Protein AF-A0A3M3ANR2-F1 (afdb_monomer_lite)

Sequence (64 aa):
TLLLHGSHDPEADQEEVSAWRQWLCGDCRQQVMAGDHFYLTQRPRAFAAQVLNFIEQSISPFHP

pLDDT: mean 91.59, std 12.79, range [44.38, 98.0]

Secondary structure (DSSP, 8-state):
-EEEEETT-SSS-HHHHHGGGGG--S--EEEEESSSTTHHHHSHHHHHHHHHHHHHHHH-S---

Foldseek 3Di:
DEFEAEPAEPPQDPVNSVVCVVVDPDDYHYDYAHDYRVSCVVCVPVVVVVVVVVVVVVPDPDDD

Radius of gyration: 12.72 Å; chains: 1; bounding box: 34×24×25 Å

Organism: Pseudomonas syringae pv. maculicola (NCBI:txid59511)

InterPro domains:
  IPR029058 Alpha/Beta hydrolase fold [G3DSA:3.40.50.1820] (1-60)
  IPR029058 Alpha/Beta hydrolase fold [SSF53474] (1-55)

Structure (mmCIF, N/CA/C/O backbone):
data_AF-A0A3M3ANR2-F1
#
_entry.id   AF-A0A3M3ANR2-F1
#
loop_
_atom_site.group_PDB
_atom_site.id
_atom_site.type_symbol
_atom_site.label_atom_id
_atom_site.label_alt_id
_atom_site.label_comp_id
_atom_site.label_asym_id
_atom_site.label_entity_id
_atom_site.label_seq_id
_atom_site.pdbx_PDB_ins_code
_atom_site.Cartn_x
_atom_site.Cartn_y
_atom_site.Cartn_z
_atom_site.occupancy
_atom_site.B_iso_or_equiv
_atom_site.auth_seq_id
_atom_site.auth_comp_id
_atom_site.auth_asym_id
_atom_site.auth_atom_id
_atom_site.pdbx_PDB_model_num
ATOM 1 N N . THR A 1 1 ? -8.363 -1.327 7.812 1.00 94.00 1 THR A N 1
ATOM 2 C CA . THR A 1 1 ? -6.956 -1.397 7.358 1.00 94.00 1 THR A CA 1
ATOM 3 C C . THR A 1 1 ? -6.864 -1.902 5.932 1.00 94.00 1 THR A C 1
ATOM 5 O O . THR A 1 1 ? -7.646 -2.771 5.559 1.00 94.00 1 THR A O 1
ATOM 8 N N . LEU A 1 2 ? -5.929 -1.365 5.143 1.00 96.12 2 LEU A N 1
ATOM 9 C CA . LEU A 1 2 ? -5.583 -1.867 3.810 1.00 96.12 2 LEU A CA 1
ATOM 10 C C . LEU A 1 2 ? -4.232 -2.587 3.869 1.00 96.12 2 LEU A C 1
ATOM 12 O O . LEU A 1 2 ? -3.244 -1.996 4.296 1.00 96.12 2 LEU A O 1
ATOM 16 N N . LEU A 1 3 ? -4.205 -3.839 3.427 1.00 97.25 3 LEU A N 1
ATOM 17 C CA . LEU A 1 3 ? -3.004 -4.641 3.227 1.00 97.25 3 LEU A CA 1
ATOM 18 C C . LEU A 1 3 ? -2.670 -4.688 1.734 1.00 97.25 3 LEU A C 1
ATOM 20 O O . LEU A 1 3 ? -3.552 -4.944 0.911 1.00 97.25 3 LEU A O 1
ATOM 24 N N . LEU A 1 4 ? -1.408 -4.445 1.388 1.00 97.19 4 LEU A N 1
ATOM 25 C CA . LEU A 1 4 ? -0.914 -4.419 0.012 1.00 97.19 4 LEU A CA 1
ATOM 26 C C . LEU A 1 4 ? 0.275 -5.365 -0.132 1.00 97.19 4 LEU A C 1
ATOM 28 O O . LEU A 1 4 ? 1.132 -5.402 0.746 1.00 97.19 4 LEU A O 1
ATOM 32 N N . HIS A 1 5 ? 0.336 -6.086 -1.247 1.00 98.00 5 HIS A N 1
ATOM 33 C CA . HIS A 1 5 ? 1.489 -6.912 -1.611 1.00 98.00 5 HIS A CA 1
ATOM 34 C C . HIS A 1 5 ? 1.720 -6.901 -3.122 1.00 98.00 5 HIS A C 1
ATOM 36 O O . HIS A 1 5 ? 0.797 -6.629 -3.897 1.00 98.00 5 HIS A O 1
ATOM 42 N N . GLY A 1 6 ? 2.947 -7.203 -3.543 1.00 97.69 6 GLY A N 1
ATOM 43 C CA . GLY A 1 6 ? 3.279 -7.372 -4.953 1.00 97.69 6 GLY A CA 1
ATOM 44 C C . GLY A 1 6 ? 2.746 -8.696 -5.508 1.00 97.69 6 GLY A C 1
ATOM 45 O O . GLY A 1 6 ? 2.669 -9.706 -4.814 1.00 97.69 6 GLY A O 1
ATOM 46 N N . SER A 1 7 ? 2.390 -8.708 -6.790 1.00 97.31 7 SER A N 1
ATOM 47 C CA . SER A 1 7 ? 1.996 -9.915 -7.536 1.00 97.31 7 SER A CA 1
ATOM 48 C C . SER A 1 7 ? 3.110 -10.964 -7.650 1.00 97.31 7 SER A C 1
ATOM 50 O O . SER A 1 7 ? 2.821 -12.131 -7.880 1.00 97.31 7 SER A O 1
ATOM 52 N N . HIS A 1 8 ? 4.367 -10.529 -7.541 1.00 97.00 8 HIS A N 1
ATOM 53 C CA . HIS A 1 8 ? 5.572 -11.347 -7.665 1.00 97.00 8 HIS A CA 1
ATOM 54 C C . HIS A 1 8 ? 6.573 -10.954 -6.568 1.00 97.00 8 HIS A C 1
ATOM 56 O O . HIS A 1 8 ? 7.756 -10.771 -6.842 1.00 97.00 8 HIS A O 1
ATOM 62 N N . ASP A 1 9 ? 6.075 -10.727 -5.352 1.00 96.75 9 ASP A N 1
ATOM 63 C CA . ASP A 1 9 ? 6.883 -10.398 -4.178 1.00 96.75 9 ASP A CA 1
ATOM 64 C C . ASP A 1 9 ? 7.154 -11.677 -3.365 1.00 96.75 9 ASP A C 1
ATOM 66 O O . ASP A 1 9 ? 6.255 -12.136 -2.661 1.00 96.75 9 ASP A O 1
ATOM 70 N N . PRO A 1 10 ? 8.342 -12.297 -3.488 1.00 94.19 10 PRO A N 1
ATOM 71 C CA . PRO A 1 10 ? 8.695 -13.478 -2.705 1.00 94.19 10 PRO A CA 1
ATOM 72 C C . PRO A 1 10 ? 9.090 -13.144 -1.259 1.00 94.19 10 PRO A C 1
ATOM 74 O O . PRO A 1 10 ? 9.291 -14.068 -0.479 1.00 94.19 10 PRO A O 1
ATOM 77 N N . GLU A 1 11 ? 9.277 -11.864 -0.917 1.00 95.81 11 GLU A N 1
ATOM 78 C CA . GLU A 1 11 ? 9.665 -11.430 0.433 1.00 95.81 11 GLU A CA 1
ATOM 79 C C . GLU A 1 11 ? 8.449 -11.170 1.333 1.00 95.81 11 GLU A C 1
ATOM 81 O O . GLU A 1 11 ? 8.581 -11.158 2.556 1.00 95.81 11 GLU A O 1
ATOM 86 N N . ALA A 1 12 ? 7.287 -10.919 0.727 1.00 95.00 12 ALA A N 1
ATOM 87 C CA . ALA A 1 12 ? 6.013 -10.742 1.408 1.00 95.00 12 ALA A CA 1
ATOM 88 C C . ALA A 1 12 ? 4.880 -11.258 0.512 1.00 95.00 12 ALA A C 1
ATOM 90 O O . ALA A 1 12 ? 4.188 -10.488 -0.169 1.00 95.00 12 ALA A O 1
ATOM 91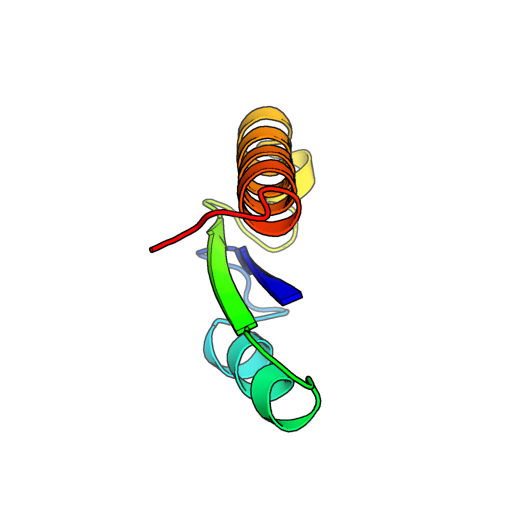 N N . ASP A 1 13 ? 4.711 -12.578 0.486 1.00 94.44 13 ASP A N 1
ATOM 92 C CA . ASP A 1 13 ? 3.743 -13.205 -0.407 1.00 94.44 13 ASP A CA 1
ATOM 93 C C . ASP A 1 13 ? 2.281 -12.994 0.045 1.00 94.44 13 ASP A C 1
ATOM 95 O O . ASP A 1 13 ? 1.966 -12.394 1.080 1.00 94.44 13 ASP A O 1
ATOM 99 N N . GLN A 1 14 ? 1.339 -13.476 -0.769 1.00 95.88 14 GLN A N 1
ATOM 100 C CA . GLN A 1 14 ? -0.086 -13.327 -0.485 1.00 95.88 14 GLN A CA 1
ATOM 101 C C . GLN A 1 14 ? -0.496 -13.951 0.860 1.00 95.88 14 GLN A C 1
ATOM 103 O O . GLN A 1 14 ? -1.361 -13.390 1.542 1.00 95.88 14 GLN A O 1
ATOM 108 N N . GLU A 1 15 ? 0.044 -15.113 1.224 1.00 96.69 15 GLU A N 1
ATOM 109 C CA . GLU A 1 15 ? -0.322 -15.836 2.443 1.00 96.69 15 GLU A CA 1
ATOM 110 C C . GLU A 1 15 ? 0.245 -15.132 3.673 1.00 96.69 15 GLU A C 1
ATOM 112 O O . GLU A 1 15 ? -0.494 -14.876 4.630 1.00 96.69 15 GLU A O 1
ATOM 117 N N . GLU A 1 16 ? 1.510 -14.720 3.611 1.00 96.69 16 GLU A N 1
ATOM 118 C CA . GLU A 1 16 ? 2.176 -13.968 4.673 1.00 96.69 16 GLU A CA 1
ATOM 119 C C . GLU A 1 16 ? 1.472 -12.639 4.945 1.00 96.69 16 GLU A C 1
ATOM 121 O O . GLU A 1 16 ? 1.163 -12.319 6.095 1.00 96.69 16 GLU A O 1
ATOM 126 N N . VAL A 1 17 ? 1.117 -11.888 3.897 1.00 97.38 17 VAL A N 1
ATOM 127 C CA . VAL A 1 17 ? 0.339 -10.652 4.052 1.00 97.38 17 VAL A CA 1
ATOM 128 C C . VAL A 1 17 ? -1.061 -10.949 4.597 1.00 97.38 17 VAL A C 1
ATOM 130 O O . VAL A 1 17 ? -1.545 -10.229 5.471 1.00 97.38 17 VAL A O 1
ATOM 133 N N . SER A 1 18 ? -1.710 -12.037 4.168 1.00 96.62 18 SER A N 1
ATOM 134 C CA . SER A 1 18 ? -3.023 -12.436 4.703 1.00 96.62 18 SER A CA 1
ATOM 135 C C . SER A 1 18 ? -2.972 -12.762 6.199 1.00 96.62 18 SER A C 1
ATOM 137 O O . SER A 1 18 ? -3.938 -12.484 6.917 1.00 96.62 18 SER A O 1
ATOM 139 N N . ALA A 1 19 ? -1.854 -13.302 6.693 1.00 96.75 19 ALA A N 1
ATOM 140 C CA . ALA A 1 19 ? -1.673 -13.671 8.095 1.00 96.75 19 ALA A CA 1
ATOM 141 C C . ALA A 1 19 ? -1.737 -12.471 9.057 1.00 96.75 19 ALA A C 1
ATOM 143 O O . ALA A 1 19 ? -2.017 -12.656 10.243 1.00 96.75 19 ALA A O 1
ATOM 144 N N . TRP A 1 20 ? -1.567 -11.236 8.572 1.00 96.38 20 TRP A N 1
ATOM 145 C CA . TRP A 1 20 ? -1.730 -10.028 9.387 1.00 96.38 20 TRP A CA 1
ATOM 146 C C . TRP A 1 20 ? -3.160 -9.827 9.886 1.00 96.38 20 TRP A C 1
ATOM 148 O O . TRP A 1 20 ? -3.354 -9.212 10.931 1.00 96.38 20 TRP A O 1
ATOM 158 N N . ARG A 1 21 ? -4.168 -10.380 9.196 1.00 95.50 21 ARG A N 1
ATOM 159 C CA . ARG A 1 21 ? -5.587 -10.217 9.558 1.00 95.50 21 ARG A CA 1
ATOM 160 C C . ARG A 1 21 ? -5.888 -10.605 11.006 1.00 95.50 21 ARG A C 1
ATOM 162 O O . ARG A 1 21 ? -6.733 -9.969 11.620 1.00 95.50 21 ARG A O 1
ATOM 169 N N . GLN A 1 22 ? -5.186 -11.595 11.564 1.00 95.38 22 GLN A N 1
ATOM 170 C CA . GLN A 1 22 ? -5.394 -12.039 12.950 1.00 95.38 22 GLN A CA 1
ATOM 171 C C . GLN A 1 22 ? -4.996 -10.985 14.004 1.00 95.38 22 GLN A C 1
ATOM 173 O O . GLN A 1 22 ? -5.459 -11.052 15.137 1.00 95.38 22 GLN A O 1
ATOM 178 N N . TRP A 1 23 ? -4.141 -10.024 13.638 1.00 95.56 23 TRP A N 1
ATOM 179 C CA . TRP A 1 23 ? -3.628 -8.975 14.526 1.00 95.56 23 TRP A CA 1
ATOM 180 C C . TRP A 1 23 ? -4.354 -7.637 14.352 1.00 95.56 23 TRP A C 1
ATOM 182 O O . TRP A 1 23 ? -4.117 -6.699 15.112 1.00 95.56 23 TRP A O 1
ATOM 192 N N . LEU A 1 24 ? -5.207 -7.519 13.333 1.00 93.56 24 LEU A N 1
ATOM 193 C CA . LEU A 1 24 ? -5.890 -6.279 12.988 1.00 93.56 24 LEU A CA 1
ATOM 194 C C . LEU A 1 2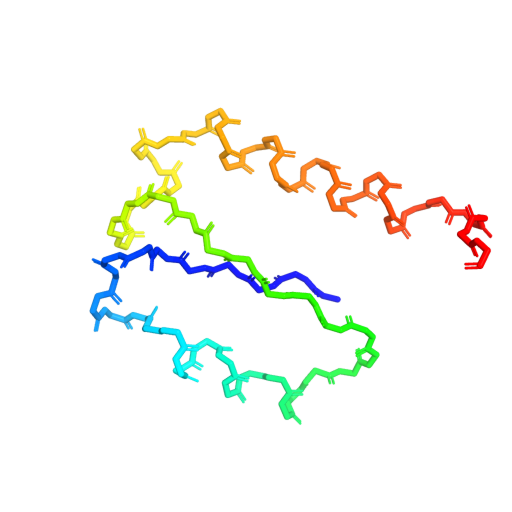4 ? -7.307 -6.275 13.563 1.00 93.56 24 LEU A C 1
ATOM 196 O O . LEU A 1 24 ? -8.059 -7.232 13.408 1.00 93.56 24 LEU A O 1
ATOM 200 N N . CYS A 1 25 ? -7.691 -5.162 14.185 1.00 88.38 25 CYS A N 1
ATOM 201 C CA . CYS A 1 25 ? -9.062 -4.934 14.632 1.00 88.38 25 CYS A CA 1
ATOM 202 C C . CYS A 1 25 ? -9.878 -4.228 13.537 1.00 88.38 25 CYS A C 1
ATOM 204 O O . CYS A 1 25 ? -9.407 -3.258 12.938 1.00 88.38 25 CYS A O 1
ATOM 206 N N . GLY A 1 26 ? -11.124 -4.662 13.333 1.00 85.94 26 GLY A N 1
ATOM 207 C CA . GLY A 1 26 ? -12.057 -4.058 12.375 1.00 85.94 26 GLY A CA 1
ATOM 208 C C . GLY A 1 26 ? -11.857 -4.520 10.928 1.00 85.94 26 GLY A C 1
ATOM 209 O O . GLY A 1 26 ? -11.188 -5.518 10.661 1.00 85.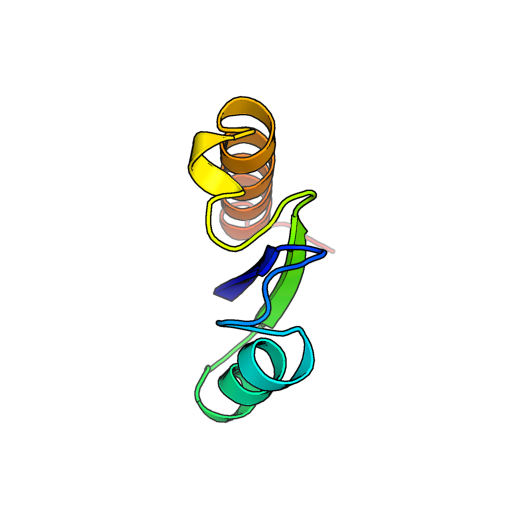94 26 GLY A O 1
ATOM 210 N N . ASP A 1 27 ? -12.459 -3.791 9.986 1.00 88.38 27 ASP A N 1
ATOM 211 C CA . ASP A 1 27 ? -12.462 -4.181 8.576 1.00 88.38 27 ASP A CA 1
ATOM 212 C C . ASP A 1 27 ? -11.056 -4.182 7.974 1.00 88.38 27 ASP A C 1
ATOM 214 O O . ASP A 1 27 ? -10.333 -3.177 7.985 1.00 88.38 27 ASP A O 1
ATOM 218 N N . CYS A 1 28 ? -10.687 -5.315 7.382 1.00 92.88 28 CYS A N 1
ATOM 219 C CA . CYS A 1 28 ? -9.432 -5.494 6.672 1.00 92.88 28 CYS A CA 1
ATOM 220 C C . CYS A 1 28 ? -9.697 -5.782 5.195 1.00 92.88 28 CYS A C 1
ATOM 222 O O . CYS A 1 28 ? -10.418 -6.715 4.847 1.00 92.88 28 CYS A O 1
ATOM 224 N N . ARG A 1 29 ? -9.065 -5.003 4.317 1.00 94.69 29 ARG A N 1
ATOM 225 C CA . ARG A 1 29 ? -9.071 -5.212 2.866 1.00 94.69 29 ARG A CA 1
ATOM 226 C C . ARG A 1 29 ? -7.662 -5.561 2.423 1.00 94.69 29 ARG A C 1
ATOM 228 O O . ARG A 1 29 ? -6.708 -4.976 2.923 1.00 94.69 29 ARG A O 1
ATOM 235 N N . GLN A 1 30 ? -7.534 -6.489 1.489 1.00 96.00 30 GLN A N 1
ATOM 236 C CA . GLN A 1 30 ? -6.251 -6.877 0.915 1.00 96.00 30 GLN A CA 1
ATOM 237 C C . GLN A 1 30 ? -6.298 -6.666 -0.591 1.00 96.00 30 GLN A C 1
ATOM 239 O O . GLN A 1 30 ? -7.279 -7.053 -1.228 1.00 96.00 30 GLN A O 1
ATOM 244 N N . GLN A 1 31 ? -5.260 -6.050 -1.150 1.00 97.06 31 GLN A N 1
ATOM 245 C CA . GLN A 1 31 ? -5.133 -5.858 -2.588 1.00 97.06 31 GLN A CA 1
ATOM 246 C C . GLN A 1 31 ? -3.739 -6.217 -3.090 1.00 97.06 31 GLN A C 1
ATOM 248 O O . GLN A 1 31 ? -2.731 -5.963 -2.433 1.00 97.06 31 GLN A O 1
ATOM 253 N N . VAL A 1 32 ? -3.716 -6.783 -4.294 1.00 97.62 32 VAL A N 1
ATOM 254 C CA . VAL A 1 32 ? -2.491 -7.100 -5.020 1.00 97.62 32 VAL A CA 1
ATOM 255 C C . VAL A 1 32 ? -2.106 -5.939 -5.932 1.00 97.62 32 VAL A C 1
ATOM 257 O O . VAL A 1 32 ? -2.930 -5.392 -6.669 1.00 97.62 32 VAL A O 1
ATOM 260 N N . MET A 1 33 ? -0.831 -5.578 -5.897 1.00 97.75 33 MET A N 1
ATOM 261 C CA . MET A 1 33 ? -0.209 -4.583 -6.756 1.00 97.75 33 MET A CA 1
ATOM 262 C C . MET A 1 33 ? 0.655 -5.290 -7.796 1.00 97.75 33 MET A C 1
ATOM 264 O O . MET A 1 33 ? 1.409 -6.204 -7.482 1.00 97.75 33 MET A O 1
ATOM 268 N N . ALA A 1 34 ? 0.576 -4.870 -9.056 1.00 97.19 34 ALA A N 1
ATOM 269 C CA . ALA A 1 34 ? 1.437 -5.434 -10.090 1.00 97.19 34 ALA A CA 1
ATOM 270 C C . ALA A 1 34 ? 2.898 -5.003 -9.872 1.00 97.19 34 ALA A C 1
ATOM 272 O O . ALA A 1 34 ? 3.204 -3.812 -9.937 1.00 97.19 34 ALA A O 1
ATOM 273 N N . GLY A 1 35 ? 3.781 -5.975 -9.660 1.00 95.88 35 GLY A N 1
ATOM 274 C CA . GLY A 1 35 ? 5.198 -5.773 -9.354 1.00 95.88 35 GLY A CA 1
ATOM 275 C C . GLY A 1 35 ? 5.744 -6.826 -8.391 1.00 95.88 35 GLY A C 1
ATOM 276 O O . GLY A 1 35 ? 5.000 -7.708 -7.945 1.00 95.88 35 GLY A O 1
ATOM 277 N N . ASP A 1 36 ? 7.040 -6.717 -8.120 1.00 97.19 36 ASP A N 1
ATOM 278 C CA . ASP A 1 36 ? 7.754 -7.395 -7.031 1.00 97.19 36 ASP A CA 1
ATOM 279 C C . ASP A 1 36 ? 7.677 -6.559 -5.741 1.00 97.19 36 ASP A C 1
ATOM 281 O O . ASP A 1 36 ? 6.840 -5.661 -5.653 1.00 97.19 36 ASP A O 1
ATOM 285 N N . HIS A 1 37 ? 8.557 -6.806 -4.768 1.00 97.56 37 HIS A N 1
ATOM 286 C CA . HIS A 1 37 ? 8.667 -6.046 -3.519 1.00 97.56 37 HIS A CA 1
ATOM 287 C C . HIS A 1 37 ? 8.703 -4.514 -3.697 1.00 97.56 37 HIS A C 1
ATOM 289 O O . HIS A 1 37 ? 8.177 -3.749 -2.887 1.00 97.56 37 HIS A O 1
ATOM 295 N N . PHE A 1 38 ? 9.253 -4.033 -4.812 1.00 97.25 38 PHE A N 1
ATOM 296 C CA . PHE A 1 38 ? 9.360 -2.616 -5.145 1.00 97.25 38 PHE A CA 1
ATOM 297 C C . PHE A 1 38 ? 8.156 -2.087 -5.942 1.00 97.25 38 PHE A C 1
ATOM 299 O O . PHE A 1 38 ? 8.246 -1.017 -6.553 1.00 97.25 38 PHE A O 1
ATOM 306 N N . TYR A 1 39 ? 7.003 -2.770 -5.931 1.00 96.31 39 TYR A N 1
ATOM 307 C CA . TYR A 1 39 ? 5.782 -2.357 -6.644 1.00 96.31 39 TYR A CA 1
ATOM 308 C C . TYR A 1 39 ? 5.398 -0.883 -6.403 1.00 96.31 39 TYR A C 1
ATOM 310 O O . TYR A 1 39 ? 4.863 -0.216 -7.295 1.00 96.31 39 TYR A O 1
ATOM 318 N N . LEU A 1 40 ? 5.714 -0.347 -5.220 1.00 96.12 40 LEU A N 1
ATOM 319 C CA . LEU A 1 40 ? 5.471 1.047 -4.846 1.00 96.12 40 LEU A CA 1
ATOM 320 C C . LEU A 1 40 ? 6.339 2.053 -5.627 1.00 96.12 40 LEU A C 1
ATOM 322 O O . LEU A 1 40 ? 5.840 3.111 -6.009 1.00 96.12 40 LEU A O 1
ATOM 326 N N . THR A 1 41 ? 7.606 1.736 -5.919 1.00 96.31 41 THR A N 1
ATOM 327 C CA . THR A 1 41 ? 8.511 2.618 -6.681 1.00 96.31 41 THR A CA 1
ATOM 328 C C . THR A 1 41 ? 8.446 2.356 -8.181 1.00 96.31 41 THR A C 1
ATOM 330 O O . THR A 1 41 ? 8.624 3.281 -8.971 1.00 96.31 41 THR A O 1
ATOM 333 N N . GLN A 1 42 ? 8.139 1.122 -8.589 1.00 96.62 42 GLN A N 1
ATOM 334 C CA . GLN A 1 42 ? 7.967 0.751 -9.994 1.00 96.62 42 GLN A CA 1
ATOM 335 C C . GLN A 1 42 ? 6.685 1.345 -10.588 1.00 96.62 42 GLN A C 1
ATOM 337 O O . GLN A 1 42 ? 6.645 1.702 -11.767 1.00 96.62 42 GLN A O 1
ATOM 342 N N . ARG A 1 43 ? 5.616 1.456 -9.783 1.00 95.56 43 ARG A N 1
ATOM 343 C CA . ARG A 1 43 ? 4.303 1.964 -10.218 1.00 95.56 43 ARG A CA 1
ATOM 344 C C . ARG A 1 43 ? 3.707 2.972 -9.225 1.00 95.56 43 ARG A C 1
ATOM 346 O O . ARG A 1 43 ? 2.579 2.785 -8.760 1.00 95.56 43 ARG A O 1
ATOM 353 N N . PRO A 1 44 ? 4.386 4.103 -8.962 1.00 96.81 44 PRO A N 1
ATOM 354 C CA . PRO A 1 44 ? 4.008 5.037 -7.901 1.00 96.81 44 PRO A CA 1
ATOM 355 C C . PRO A 1 44 ? 2.624 5.653 -8.115 1.00 96.81 44 PRO A C 1
ATOM 357 O O . PRO A 1 44 ? 1.887 5.866 -7.159 1.00 96.81 44 PRO A O 1
ATOM 360 N N . ARG A 1 45 ? 2.220 5.886 -9.373 1.00 97.94 45 ARG A N 1
ATOM 361 C CA . ARG A 1 45 ? 0.876 6.396 -9.695 1.00 97.94 45 ARG A CA 1
ATOM 362 C C . ARG A 1 45 ? -0.223 5.387 -9.372 1.00 97.94 45 ARG A C 1
ATOM 364 O O . ARG A 1 45 ? -1.251 5.772 -8.832 1.00 97.94 45 ARG A O 1
ATOM 371 N N . ALA A 1 46 ? -0.008 4.111 -9.699 1.00 96.19 46 ALA A N 1
ATOM 372 C CA . ALA A 1 46 ? -0.979 3.058 -9.411 1.00 96.19 46 ALA A CA 1
ATOM 373 C C . ALA A 1 46 ? -1.090 2.823 -7.900 1.00 96.19 46 ALA A C 1
ATOM 375 O O . ALA A 1 46 ? -2.195 2.720 -7.379 1.00 96.19 46 ALA A O 1
ATOM 376 N N . PHE A 1 47 ? 0.046 2.806 -7.199 1.00 97.44 47 PHE A N 1
ATOM 377 C CA . PHE A 1 47 ? 0.086 2.734 -5.741 1.00 97.44 47 PHE A CA 1
ATOM 378 C C . PHE A 1 47 ? -0.664 3.905 -5.092 1.00 97.44 47 PHE A C 1
ATOM 380 O O . PHE A 1 47 ? -1.579 3.682 -4.302 1.00 97.44 47 PHE A O 1
ATOM 387 N N . ALA A 1 48 ? -0.342 5.143 -5.482 1.00 97.88 48 ALA A N 1
ATOM 388 C CA . ALA A 1 48 ? -1.000 6.333 -4.951 1.00 97.88 48 ALA A CA 1
ATOM 389 C C . ALA A 1 48 ? -2.515 6.307 -5.200 1.00 97.88 48 ALA A C 1
ATOM 391 O O . ALA A 1 48 ? -3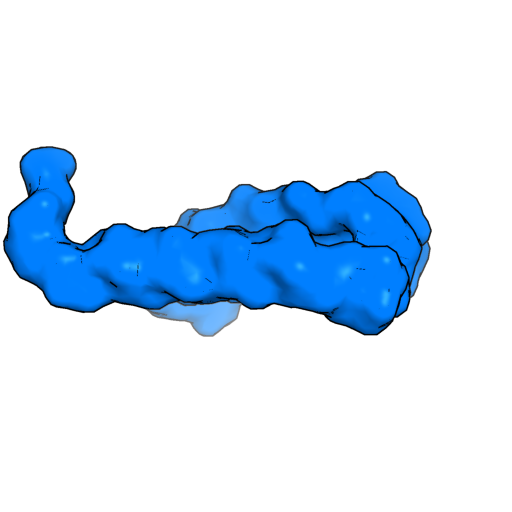.282 6.591 -4.285 1.00 97.88 48 ALA A O 1
ATOM 392 N N . ALA A 1 49 ? -2.953 5.910 -6.399 1.00 97.31 49 ALA A N 1
ATOM 393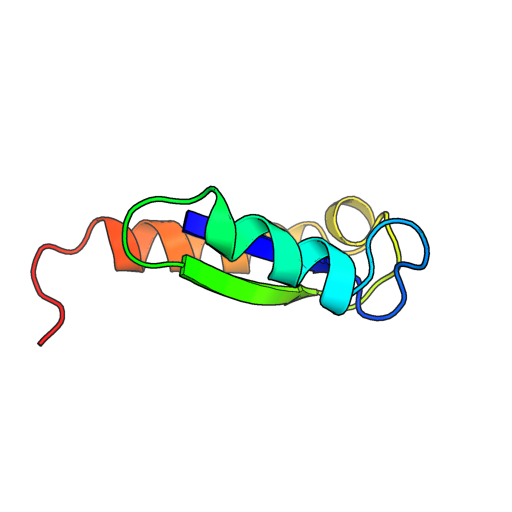 C CA . ALA A 1 49 ? -4.373 5.787 -6.717 1.00 97.31 49 ALA A CA 1
ATOM 394 C C . ALA A 1 49 ? -5.095 4.784 -5.801 1.00 97.31 49 ALA A C 1
ATOM 396 O O . ALA A 1 49 ? -6.188 5.084 -5.328 1.00 97.31 49 ALA A O 1
ATOM 397 N N . GLN A 1 50 ? -4.486 3.629 -5.503 1.00 97.19 50 GLN A N 1
ATOM 398 C CA . GLN A 1 50 ? -5.095 2.648 -4.597 1.00 97.19 50 GLN A CA 1
ATOM 399 C C . GLN A 1 50 ? -5.186 3.156 -3.158 1.00 97.19 50 GLN A C 1
ATOM 401 O O . GLN A 1 50 ? -6.228 3.011 -2.518 1.00 97.19 50 GLN A O 1
ATOM 406 N N . VAL A 1 51 ? -4.126 3.795 -2.656 1.00 96.25 51 VAL A N 1
ATOM 407 C CA . VAL A 1 51 ? -4.115 4.359 -1.299 1.00 96.25 51 VAL A CA 1
ATOM 408 C C . VAL A 1 51 ? -5.147 5.479 -1.163 1.00 96.25 51 VAL A C 1
ATOM 410 O O . VAL A 1 51 ? -5.919 5.477 -0.207 1.00 96.25 51 VAL A O 1
ATOM 413 N N . LEU A 1 52 ? -5.205 6.404 -2.126 1.00 96.75 52 LEU A N 1
ATOM 414 C CA . LEU A 1 52 ? -6.168 7.507 -2.112 1.00 96.75 52 LEU A CA 1
ATOM 415 C C . LEU A 1 52 ? -7.611 6.996 -2.172 1.00 96.75 52 LEU A C 1
ATOM 417 O O . LEU A 1 52 ? -8.424 7.398 -1.346 1.00 96.75 52 LEU A O 1
ATOM 421 N N . ASN A 1 53 ? -7.906 6.042 -3.058 1.00 95.38 53 ASN A N 1
ATOM 422 C CA . ASN A 1 53 ? -9.235 5.437 -3.158 1.00 95.38 53 ASN A CA 1
ATOM 423 C C . ASN A 1 53 ? -9.657 4.754 -1.843 1.00 95.38 53 ASN A C 1
ATOM 425 O O . ASN A 1 53 ? -10.785 4.906 -1.380 1.00 95.38 53 ASN A O 1
ATOM 429 N N . PHE A 1 54 ? -8.743 4.032 -1.188 1.00 94.69 54 PHE A N 1
ATOM 430 C CA . PHE A 1 54 ? -9.031 3.434 0.116 1.00 94.69 54 PHE A CA 1
ATOM 431 C C . PHE A 1 54 ? -9.330 4.486 1.191 1.00 94.69 54 PHE A C 1
ATOM 433 O O . PHE A 1 54 ? -10.254 4.297 1.984 1.00 94.69 54 PHE A O 1
ATOM 440 N N . ILE A 1 55 ? -8.575 5.587 1.219 1.00 94.00 55 ILE A N 1
ATOM 441 C CA . ILE A 1 55 ? -8.794 6.691 2.160 1.00 94.00 55 ILE A CA 1
ATOM 442 C C . ILE A 1 5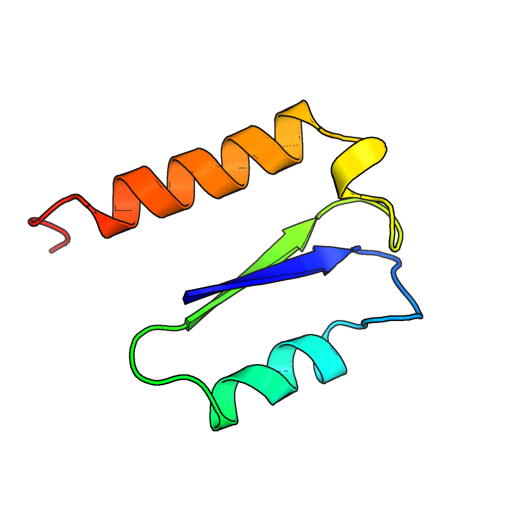5 ? -10.168 7.327 1.922 1.00 94.00 55 ILE A C 1
ATOM 444 O O . ILE A 1 55 ? -10.938 7.470 2.869 1.00 94.00 55 ILE A O 1
ATOM 448 N N . GLU A 1 56 ? -10.512 7.638 0.672 1.00 94.00 56 GLU A N 1
ATOM 449 C CA . GLU A 1 56 ? -11.815 8.209 0.303 1.00 94.00 56 GLU A CA 1
ATOM 450 C C . GLU A 1 56 ? -12.978 7.309 0.748 1.00 94.00 56 GLU A C 1
ATOM 452 O O . GLU A 1 56 ? -13.935 7.780 1.366 1.00 94.00 56 GLU A O 1
ATOM 457 N N . GLN A 1 57 ? -12.861 5.997 0.530 1.00 89.62 57 GLN A N 1
ATOM 458 C CA . GLN A 1 57 ? -13.868 5.019 0.956 1.00 89.62 57 GLN A CA 1
ATOM 459 C C . GLN A 1 57 ? -13.940 4.836 2.477 1.00 89.62 57 GLN A C 1
ATOM 461 O O . GLN A 1 57 ? -14.977 4.425 2.989 1.00 89.62 57 GLN A O 1
ATOM 466 N N . SER A 1 58 ? -12.851 5.113 3.195 1.00 85.19 58 SER A N 1
ATOM 467 C CA . SER A 1 58 ? -12.783 4.961 4.654 1.00 85.19 58 SER A CA 1
ATOM 468 C C . SER A 1 58 ? -13.243 6.211 5.409 1.00 85.19 58 SER A C 1
ATOM 470 O O . SER A 1 58 ? -13.577 6.118 6.586 1.00 85.19 58 SER A O 1
ATOM 472 N N . ILE A 1 59 ? -13.243 7.378 4.756 1.00 74.75 59 ILE A N 1
ATOM 473 C CA . ILE A 1 59 ? -13.661 8.658 5.347 1.00 74.75 59 ILE A CA 1
ATOM 474 C C . ILE A 1 59 ? -15.148 8.948 5.085 1.00 74.75 59 ILE A C 1
ATOM 476 O O . ILE A 1 59 ? -15.755 9.715 5.832 1.00 74.75 59 ILE A O 1
ATOM 480 N N . SER A 1 60 ? -15.767 8.337 4.069 1.00 57.06 60 SER A N 1
ATOM 481 C CA . SER A 1 60 ? -17.191 8.551 3.794 1.00 57.06 60 SER A CA 1
ATOM 482 C C . SER A 1 60 ? -18.070 7.925 4.895 1.00 57.06 60 SER A C 1
ATOM 484 O O . SER A 1 60 ? -18.060 6.704 5.049 1.00 57.06 60 SER A O 1
ATOM 486 N N . PRO A 1 61 ? -18.881 8.709 5.639 1.00 52.53 61 PRO A N 1
ATOM 487 C CA . PRO A 1 61 ? -19.765 8.187 6.687 1.00 52.53 61 PRO A CA 1
ATOM 488 C C . PRO A 1 61 ? -20.988 7.437 6.132 1.00 52.53 61 PRO A C 1
ATOM 490 O O . PRO A 1 61 ? -21.813 6.949 6.901 1.00 52.53 61 PRO A O 1
ATOM 493 N N . PHE A 1 62 ? -21.117 7.343 4.807 1.00 49.56 62 PHE A N 1
ATOM 494 C CA . PHE A 1 62 ? -22.202 6.648 4.130 1.00 49.56 62 PHE A CA 1
ATOM 495 C C . PHE A 1 62 ? -21.621 5.669 3.113 1.00 49.56 62 PHE A C 1
ATOM 497 O O . PHE A 1 62 ? -21.426 5.998 1.943 1.00 49.56 62 PHE A O 1
ATOM 504 N N . HIS A 1 63 ? -21.357 4.453 3.575 1.00 45.25 63 HIS A N 1
ATOM 505 C CA . HIS A 1 63 ? -21.440 3.270 2.731 1.00 45.25 63 HIS A CA 1
ATOM 506 C C . HIS A 1 63 ? -22.691 2.496 3.196 1.00 45.25 63 HIS A C 1
ATOM 508 O O . HIS A 1 63 ? -22.822 2.300 4.405 1.00 45.25 63 HIS A O 1
ATOM 514 N N . PRO A 1 64 ? -23.644 2.167 2.299 1.00 44.38 64 PRO A N 1
ATOM 515 C CA . PRO A 1 64 ? -24.839 1.391 2.642 1.00 44.38 64 PRO A CA 1
ATOM 516 C C . PRO A 1 64 ? -24.510 -0.041 3.073 1.00 44.38 64 PRO A C 1
ATOM 518 O O . PRO A 1 64 ? -23.438 -0.550 2.667 1.00 44.38 64 PRO A O 1
#